Protein AF-A0A1A8ASJ2-F1 (afdb_monomer)

Nearest PDB structures (foldseek):
  6k1k-assembly1_E  TM=1.001E+00  e=6.737E-10  Homo sapiens
  6hts-assembly1_M  TM=1.000E+00  e=9.634E-10  Homo sapiens
  7cow-assembly1_K  TM=9.932E-01  e=1.480E-09  Homo sapiens
  8xjv-assembly1_i  TM=9.793E-01  e=1.480E-09  Xenopus laevis
  5ong-assembly1_E  TM=9.934E-01  e=4.993E-09  Xenopus laevis

Sequence (74 aa):
KPHRYRPGTVALREIRRYQKSTELLIRKLPFQRLVREIAQDFKTDLRFQSSAVMALQEASEAYLVGLFEDTNLC

InterPro domains:
  IPR000164 Histone H3/CENP-A [PR00622] (21-38)
  IPR000164 Histone H3/CENP-A [PR00622] (43-61)
  IPR000164 Histone H3/CENP-A [PR00622] (61-74)
  IPR000164 Histone H3/CENP-A [PS00959] (30-38)
  IPR000164 Histone H3/CENP-A [PTHR11426] (1-74)
  IPR000164 Histone H3/CENP-A [SM00428] (1-74)
  IPR007125 Core Histone H2A/H2B/H3 domain [PF00125] (7-74)
  IPR009072 Histone-fold [G3DSA:1.10.20.10] (1-74)
  IPR009072 Histone-fold [SSF47113] (1-74)

Foldseek 3Di:
DDDDDDPPPVVVVVVVVVVVDPDQPDDLVVLVVVVQVVVCVVPPPDDDDPVRSVVVSSVVSVVVVVVVVVVVVD

Structure (mmCIF, N/CA/C/O backbone):
data_AF-A0A1A8ASJ2-F1
#
_entry.id   AF-A0A1A8ASJ2-F1
#
loop_
_atom_site.group_PDB
_atom_site.id
_atom_site.type_symbol
_atom_site.label_atom_id
_atom_site.label_alt_id
_atom_site.label_comp_id
_atom_site.label_asym_id
_atom_site.label_entity_id
_atom_site.label_seq_id
_atom_site.pdbx_PDB_ins_code
_atom_site.Cartn_x
_atom_site.Cartn_y
_atom_site.Cartn_z
_atom_site.occupancy
_atom_site.B_iso_or_equiv
_atom_site.auth_seq_id
_atom_site.auth_comp_id
_atom_site.auth_asym_id
_atom_site.auth_atom_id
_atom_site.pdbx_PDB_model_num
ATOM 1 N N . LYS A 1 1 ? -2.202 -7.512 -38.686 1.00 82.94 1 LYS A N 1
ATOM 2 C CA . LYS A 1 1 ? -1.916 -8.070 -37.338 1.00 82.94 1 LYS A CA 1
ATOM 3 C C . LYS A 1 1 ? -2.079 -6.951 -36.314 1.00 82.94 1 LYS A C 1
ATOM 5 O O . LYS A 1 1 ? -1.614 -5.858 -36.616 1.00 82.94 1 LYS A O 1
ATOM 10 N N . PRO A 1 2 ? -2.732 -7.180 -35.165 1.00 93.75 2 PRO A N 1
ATOM 11 C CA . PRO A 1 2 ? -2.819 -6.172 -34.110 1.00 93.75 2 PRO A CA 1
ATOM 12 C C . PRO A 1 2 ? -1.426 -5.850 -33.548 1.00 93.75 2 PRO A C 1
ATOM 14 O O . PRO A 1 2 ? -0.564 -6.730 -33.476 1.00 93.75 2 PRO A O 1
ATOM 17 N N . HIS A 1 3 ? -1.199 -4.589 -33.177 1.00 94.94 3 HIS A N 1
ATOM 18 C CA . HIS A 1 3 ? 0.045 -4.154 -32.542 1.00 94.94 3 HIS A CA 1
ATOM 19 C C . HIS A 1 3 ? 0.207 -4.815 -31.163 1.00 94.94 3 HIS A C 1
ATOM 21 O O . HIS A 1 3 ? -0.734 -4.838 -30.369 1.00 94.94 3 HIS A O 1
ATOM 27 N N . ARG A 1 4 ? 1.411 -5.313 -30.854 1.00 96.25 4 ARG A N 1
ATOM 28 C CA . ARG A 1 4 ? 1.753 -5.905 -29.554 1.00 96.25 4 ARG A CA 1
ATOM 29 C C . ARG A 1 4 ? 3.064 -5.315 -29.047 1.00 96.25 4 ARG A C 1
ATOM 31 O O . ARG A 1 4 ? 4.063 -5.321 -29.759 1.00 96.25 4 ARG A O 1
ATOM 38 N N . TYR A 1 5 ? 3.057 -4.836 -27.806 1.00 96.69 5 TYR A N 1
ATOM 39 C CA . TYR A 1 5 ? 4.272 -4.374 -27.139 1.00 96.69 5 TYR A CA 1
ATOM 40 C C . TYR A 1 5 ? 5.244 -5.532 -26.903 1.00 96.69 5 TYR A C 1
ATOM 42 O O . TYR A 1 5 ? 4.828 -6.671 -26.672 1.00 96.69 5 TYR A O 1
ATOM 50 N N . ARG A 1 6 ? 6.546 -5.232 -26.925 1.00 97.25 6 ARG A N 1
ATOM 51 C CA . ARG A 1 6 ? 7.573 -6.208 -26.553 1.00 97.25 6 ARG A CA 1
ATOM 52 C C . ARG A 1 6 ? 7.424 -6.579 -25.068 1.00 97.25 6 ARG A C 1
ATOM 54 O O . ARG A 1 6 ? 7.010 -5.724 -24.274 1.00 97.25 6 ARG A O 1
ATOM 61 N N . PRO A 1 7 ? 7.769 -7.818 -24.673 1.00 97.56 7 PRO A N 1
ATOM 62 C CA . PRO A 1 7 ? 7.855 -8.191 -23.263 1.00 97.56 7 PRO A CA 1
ATOM 63 C C . PRO A 1 7 ? 8.677 -7.163 -22.468 1.00 97.56 7 PRO A C 1
ATOM 65 O O . PRO A 1 7 ? 9.657 -6.623 -22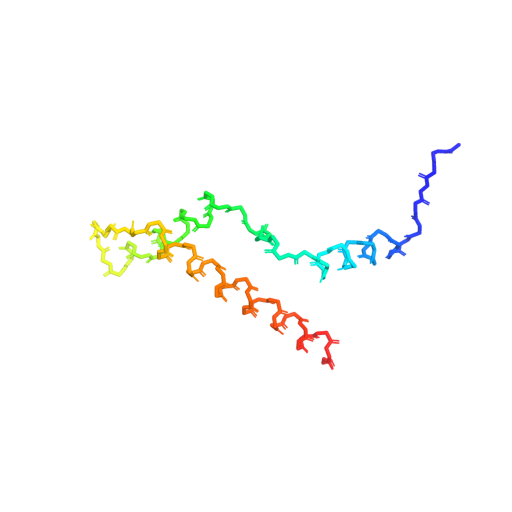.976 1.00 97.56 7 PRO A O 1
ATOM 68 N N . GLY A 1 8 ? 8.223 -6.815 -21.263 1.00 97.25 8 GLY A N 1
ATOM 69 C CA . GLY A 1 8 ? 8.858 -5.804 -20.406 1.00 97.25 8 GLY A CA 1
ATOM 70 C C . GLY A 1 8 ? 8.492 -4.344 -20.710 1.00 97.25 8 GLY A C 1
ATOM 71 O O . GLY A 1 8 ? 8.558 -3.509 -19.814 1.00 97.25 8 GLY A O 1
ATOM 72 N N . THR A 1 9 ? 8.015 -4.006 -21.918 1.00 98.31 9 THR A N 1
ATOM 73 C CA . THR A 1 9 ? 7.654 -2.607 -22.244 1.00 98.31 9 THR A CA 1
ATOM 74 C C . THR A 1 9 ? 6.502 -2.090 -21.380 1.00 98.31 9 THR A C 1
ATOM 76 O O . THR A 1 9 ? 6.537 -0.955 -20.909 1.00 98.31 9 THR A O 1
ATOM 79 N N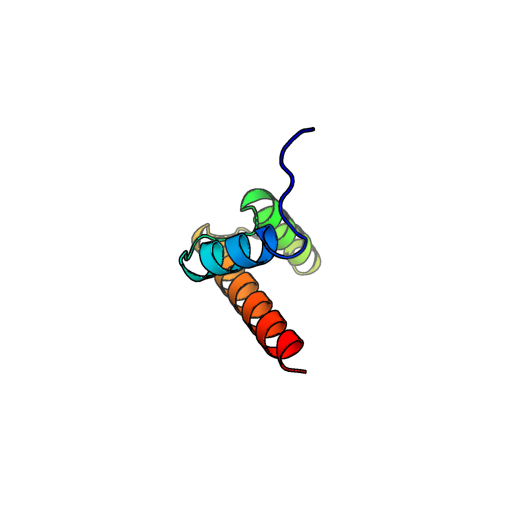 . VAL A 1 10 ? 5.477 -2.918 -21.160 1.00 98.19 10 VAL A N 1
ATOM 80 C CA . VAL A 1 10 ? 4.326 -2.541 -20.325 1.00 98.19 10 VAL A CA 1
ATOM 81 C C . VAL A 1 10 ? 4.712 -2.512 -18.845 1.00 98.19 10 VAL A C 1
ATOM 83 O O . VAL A 1 10 ? 4.375 -1.543 -18.174 1.00 98.19 10 VAL A O 1
ATOM 86 N N . ALA A 1 11 ? 5.512 -3.478 -18.384 1.00 98.12 11 ALA A N 1
ATOM 87 C CA . ALA A 1 11 ? 6.002 -3.527 -17.006 1.00 98.12 11 ALA A CA 1
ATOM 88 C C . ALA A 1 11 ? 6.824 -2.278 -16.639 1.00 98.12 11 ALA A C 1
ATOM 90 O O . ALA A 1 11 ? 6.541 -1.624 -15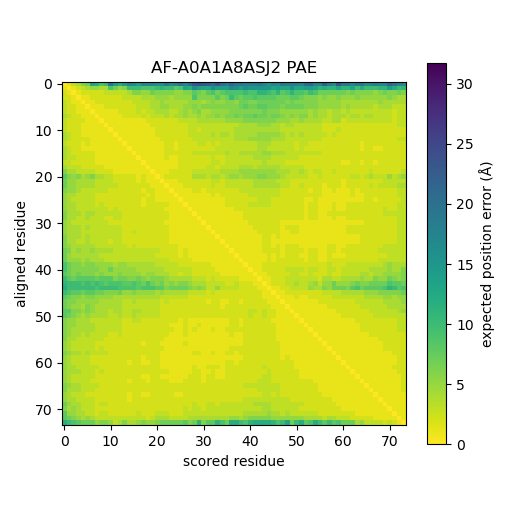.643 1.00 98.12 11 ALA A O 1
ATOM 91 N N . LEU A 1 12 ? 7.770 -1.854 -17.488 1.00 98.38 12 LEU A N 1
ATOM 92 C CA . LEU A 1 12 ? 8.547 -0.626 -17.255 1.00 98.38 12 LEU A CA 1
ATOM 93 C C . LEU A 1 12 ? 7.674 0.635 -17.229 1.00 98.38 12 LEU A C 1
ATOM 95 O O . LEU A 1 12 ? 7.978 1.597 -16.524 1.00 98.38 12 LEU A O 1
ATOM 99 N N . ARG A 1 13 ? 6.594 0.654 -18.014 1.00 98.31 13 ARG A N 1
ATOM 100 C CA . ARG A 1 13 ? 5.631 1.759 -18.003 1.00 98.31 13 ARG A CA 1
ATOM 101 C C . ARG A 1 13 ? 4.828 1.783 -16.701 1.00 98.31 13 ARG A C 1
ATOM 103 O O . ARG A 1 13 ? 4.582 2.867 -16.185 1.00 98.31 13 ARG A O 1
ATOM 110 N N . GLU A 1 14 ? 4.442 0.624 -16.181 1.00 98.31 14 GLU A N 1
ATOM 111 C CA . GLU A 1 14 ? 3.739 0.488 -14.901 1.00 98.31 14 GLU A CA 1
ATOM 112 C C . GLU A 1 14 ? 4.634 0.870 -13.722 1.00 98.31 14 GLU A C 1
ATOM 114 O O . GLU A 1 14 ? 4.223 1.697 -12.917 1.00 98.31 14 GLU A O 1
ATOM 119 N N . ILE A 1 15 ? 5.885 0.395 -13.684 1.00 98.25 15 ILE A N 1
ATOM 120 C CA . ILE A 1 15 ? 6.868 0.770 -12.651 1.00 98.25 15 ILE A CA 1
ATOM 121 C C . ILE A 1 15 ? 7.010 2.294 -12.574 1.00 98.25 15 ILE A C 1
ATOM 123 O O . ILE A 1 15 ? 6.815 2.885 -11.516 1.00 98.25 15 ILE A O 1
ATOM 127 N N . ARG A 1 16 ? 7.251 2.961 -13.711 1.00 98.38 16 ARG A N 1
ATOM 128 C CA . ARG A 1 16 ? 7.371 4.431 -13.757 1.00 98.38 16 ARG A CA 1
ATOM 129 C C . ARG A 1 16 ? 6.085 5.147 -13.355 1.00 98.38 16 ARG A C 1
ATOM 131 O O . ARG A 1 16 ? 6.147 6.230 -12.782 1.00 98.38 16 ARG A O 1
ATOM 138 N N . ARG A 1 17 ? 4.922 4.585 -13.703 1.00 98.25 17 ARG A N 1
ATOM 139 C CA . ARG A 1 17 ? 3.624 5.145 -13.316 1.00 98.25 17 ARG A CA 1
ATOM 140 C C . ARG A 1 17 ? 3.471 5.105 -11.797 1.00 98.25 17 ARG A C 1
ATOM 142 O O . ARG A 1 17 ? 3.189 6.148 -11.219 1.00 98.25 17 ARG A O 1
ATOM 149 N N . TYR A 1 18 ? 3.677 3.942 -11.182 1.00 98.25 18 TYR A N 1
ATOM 150 C CA . TYR A 1 18 ? 3.463 3.749 -9.749 1.00 98.25 18 TYR A CA 1
ATOM 151 C C . TYR A 1 18 ? 4.505 4.473 -8.895 1.00 98.25 18 TYR A C 1
ATOM 153 O O . TYR A 1 18 ? 4.133 5.078 -7.899 1.00 98.25 18 TYR A O 1
ATOM 161 N N . GLN A 1 19 ? 5.763 4.548 -9.341 1.00 97.94 19 GLN A N 1
ATOM 162 C CA . GLN A 1 19 ? 6.800 5.351 -8.677 1.00 97.94 19 GLN A CA 1
ATOM 163 C C . GLN A 1 19 ? 6.503 6.862 -8.666 1.00 97.94 19 GLN A C 1
ATOM 165 O O . GLN A 1 19 ? 7.036 7.587 -7.833 1.00 97.94 19 GLN A O 1
ATOM 170 N N . LYS A 1 20 ? 5.676 7.367 -9.593 1.00 98.31 20 LYS A N 1
ATOM 171 C CA . LYS A 1 20 ? 5.309 8.792 -9.659 1.00 98.31 20 LYS A CA 1
ATOM 172 C C . LYS A 1 20 ? 4.099 9.141 -8.783 1.00 98.31 20 LYS A C 1
ATOM 174 O O . LYS A 1 20 ? 3.845 10.318 -8.534 1.00 98.31 20 LYS A O 1
ATOM 179 N N . SER A 1 21 ? 3.324 8.148 -8.362 1.00 97.38 21 SER A N 1
ATOM 180 C CA . SER A 1 21 ? 2.096 8.326 -7.587 1.00 97.38 21 SER A CA 1
ATOM 181 C C . SER A 1 21 ? 2.283 7.913 -6.133 1.00 97.38 21 SER A C 1
ATOM 183 O O . SER A 1 21 ? 3.119 7.077 -5.827 1.00 97.38 21 SER A O 1
ATOM 185 N N . THR A 1 22 ? 1.427 8.428 -5.256 1.00 97.19 22 THR A N 1
ATOM 186 C CA . THR A 1 22 ? 1.310 7.979 -3.859 1.00 97.19 22 THR A CA 1
ATOM 187 C C . THR A 1 22 ? -0.060 7.351 -3.591 1.00 97.19 22 THR A C 1
ATOM 189 O O . THR A 1 22 ? -0.571 7.402 -2.475 1.00 97.19 22 THR A O 1
ATOM 192 N N . GLU A 1 23 ? -0.721 6.850 -4.640 1.00 97.62 23 GLU A N 1
ATOM 193 C CA . GLU A 1 23 ? -2.003 6.166 -4.495 1.00 97.62 23 GLU A CA 1
ATOM 194 C C . GLU A 1 23 ? -1.798 4.796 -3.845 1.00 97.62 23 GLU A C 1
ATOM 196 O O . GLU A 1 23 ? -0.862 4.076 -4.185 1.00 97.62 23 GLU A O 1
ATOM 201 N N . LEU A 1 24 ? -2.691 4.434 -2.923 1.00 98.06 24 LEU A N 1
ATOM 202 C CA . LEU A 1 24 ? -2.732 3.084 -2.371 1.00 98.06 24 LEU A CA 1
ATOM 203 C C . LEU A 1 24 ? -3.174 2.105 -3.463 1.00 98.06 24 LEU A C 1
ATOM 205 O O . LEU A 1 24 ? -4.195 2.316 -4.127 1.00 98.06 24 LEU A O 1
ATOM 209 N N . LEU A 1 25 ? -2.407 1.037 -3.641 1.00 98.25 25 LEU A N 1
ATOM 210 C CA . LEU A 1 25 ? -2.584 0.042 -4.692 1.00 98.25 25 LEU A CA 1
ATOM 211 C C . LEU A 1 25 ? -3.519 -1.088 -4.253 1.00 98.25 25 LEU A C 1
ATOM 213 O O . LEU A 1 25 ? -4.186 -1.704 -5.092 1.00 98.25 25 LEU A O 1
ATOM 217 N N . ILE A 1 26 ? -3.629 -1.347 -2.947 1.00 98.31 26 ILE A N 1
ATOM 218 C CA . ILE A 1 26 ? -4.565 -2.338 -2.420 1.00 98.31 26 ILE A CA 1
ATOM 219 C C . ILE A 1 26 ? -5.962 -1.714 -2.313 1.00 98.31 26 ILE A C 1
ATOM 221 O O . ILE A 1 26 ? -6.180 -0.608 -1.813 1.00 98.31 26 ILE A O 1
ATOM 225 N N . ARG A 1 27 ? -6.979 -2.444 -2.779 1.00 98.50 27 ARG A N 1
ATOM 226 C CA . ARG A 1 27 ? -8.370 -1.985 -2.674 1.00 98.50 27 ARG A CA 1
ATOM 227 C C . ARG A 1 27 ? -8.785 -1.877 -1.201 1.00 98.50 27 ARG A C 1
ATOM 229 O O . ARG A 1 27 ? -8.720 -2.857 -0.461 1.00 98.50 27 ARG A O 1
ATOM 236 N N . LYS A 1 28 ? -9.330 -0.717 -0.820 1.00 97.56 28 LYS A N 1
ATOM 237 C CA . LYS A 1 28 ? -9.699 -0.388 0.570 1.00 97.56 28 LYS A CA 1
ATOM 238 C C . LYS A 1 28 ? -10.674 -1.376 1.222 1.00 97.56 28 LYS A C 1
ATOM 240 O O . LYS A 1 28 ? -10.465 -1.780 2.358 1.00 97.56 28 LYS A O 1
ATOM 245 N N . LEU A 1 29 ? -11.745 -1.783 0.528 1.00 98.06 29 LEU A N 1
ATOM 246 C CA . LEU A 1 29 ? -12.767 -2.664 1.121 1.00 98.06 29 LEU A CA 1
ATOM 247 C C . LEU A 1 29 ? -12.233 -4.081 1.421 1.00 98.06 29 LEU A C 1
ATOM 249 O O . LEU A 1 29 ? -12.441 -4.547 2.541 1.00 98.06 29 LEU A O 1
ATOM 253 N N . PRO A 1 30 ? -11.540 -4.770 0.491 1.00 98.62 30 PRO A N 1
ATOM 254 C CA . PRO A 1 30 ? -10.842 -6.015 0.809 1.00 98.62 30 PRO A CA 1
ATOM 255 C C . PRO A 1 30 ? -9.825 -5.871 1.946 1.00 98.62 30 PRO A C 1
ATOM 257 O O . PRO A 1 30 ? -9.845 -6.689 2.860 1.00 98.62 30 PRO A O 1
ATOM 260 N N . PHE A 1 31 ? -9.008 -4.810 1.945 1.00 98.69 31 PHE A N 1
ATOM 261 C CA . PHE A 1 31 ? -8.035 -4.570 3.016 1.00 98.69 31 PHE A CA 1
ATOM 262 C C . PHE A 1 31 ? -8.718 -4.403 4.382 1.00 98.69 31 PHE A C 1
ATOM 264 O O . PHE A 1 31 ? -8.352 -5.057 5.353 1.00 98.69 31 PHE A O 1
ATOM 271 N N . GLN A 1 32 ? -9.787 -3.605 4.450 1.00 98.44 32 GLN A N 1
ATOM 272 C CA . GLN A 1 32 ? -10.577 -3.437 5.670 1.00 98.44 32 GLN A CA 1
ATOM 273 C C . GLN A 1 32 ? -11.184 -4.761 6.161 1.00 98.44 32 GLN A C 1
ATOM 275 O O . GLN A 1 32 ? -11.267 -4.976 7.370 1.00 98.44 32 GLN A O 1
ATOM 280 N N . ARG A 1 33 ? -11.650 -5.632 5.253 1.00 98.44 33 ARG A N 1
ATOM 281 C CA . ARG A 1 33 ? -12.176 -6.958 5.619 1.00 98.44 33 ARG A CA 1
ATOM 282 C C . ARG A 1 33 ? -11.081 -7.827 6.227 1.00 98.44 33 ARG A C 1
ATOM 284 O O . ARG A 1 33 ? -11.316 -8.374 7.294 1.00 98.44 33 ARG A O 1
ATOM 291 N N . LEU A 1 34 ? -9.895 -7.848 5.619 1.00 98.62 34 LEU A N 1
ATOM 292 C CA . LEU A 1 34 ? -8.737 -8.580 6.134 1.00 98.62 34 LEU A CA 1
ATOM 293 C C . LEU A 1 34 ? -8.309 -8.085 7.522 1.00 98.62 34 LEU A C 1
ATOM 295 O O . LEU A 1 34 ? -8.109 -8.886 8.426 1.00 98.62 34 LEU A O 1
ATOM 299 N N . VAL A 1 35 ? -8.239 -6.765 7.727 1.00 98.56 35 VAL A N 1
ATOM 300 C CA . VAL A 1 35 ? -7.933 -6.180 9.046 1.00 98.56 35 VAL A CA 1
ATOM 301 C C . VAL A 1 35 ? -8.923 -6.664 10.108 1.00 98.56 35 VAL A C 1
ATOM 303 O O . VAL A 1 35 ? -8.524 -6.990 11.222 1.00 98.56 35 VAL A O 1
ATOM 306 N N . ARG A 1 36 ? -10.219 -6.716 9.775 1.00 97.81 36 ARG A N 1
ATOM 307 C CA . ARG A 1 36 ? -11.265 -7.166 10.706 1.00 97.81 36 ARG A CA 1
ATOM 308 C C . ARG A 1 36 ? -11.225 -8.666 10.956 1.00 97.81 36 ARG A C 1
ATOM 310 O O . ARG A 1 36 ? -11.439 -9.061 12.091 1.00 97.81 36 ARG A O 1
ATOM 317 N N . GLU A 1 37 ? -10.967 -9.457 9.921 1.00 98.19 37 GLU A N 1
ATOM 318 C CA . GLU A 1 37 ? -10.802 -10.908 10.014 1.00 98.19 37 GLU A CA 1
ATOM 319 C C . GLU A 1 37 ? -9.678 -11.252 10.994 1.00 98.19 37 GLU A C 1
ATOM 321 O O . GLU A 1 37 ? -9.935 -11.892 12.004 1.00 98.19 37 GLU A O 1
ATOM 326 N N . ILE A 1 38 ? -8.483 -10.689 10.785 1.00 98.38 38 ILE A N 1
ATOM 327 C CA . ILE A 1 38 ? -7.329 -10.907 11.666 1.00 98.38 38 ILE A CA 1
ATOM 328 C C . ILE A 1 38 ? -7.627 -10.424 13.090 1.00 98.38 38 ILE A C 1
ATOM 330 O O . ILE A 1 38 ? -7.342 -11.119 14.057 1.00 98.38 38 ILE A O 1
ATOM 334 N N . ALA A 1 39 ? -8.207 -9.232 13.250 1.00 98.19 39 ALA A N 1
ATOM 335 C CA . ALA A 1 39 ? -8.485 -8.679 14.575 1.00 98.19 39 ALA A CA 1
ATOM 336 C C . ALA A 1 39 ? -9.500 -9.507 15.380 1.00 98.19 39 ALA A C 1
ATOM 338 O O . ALA A 1 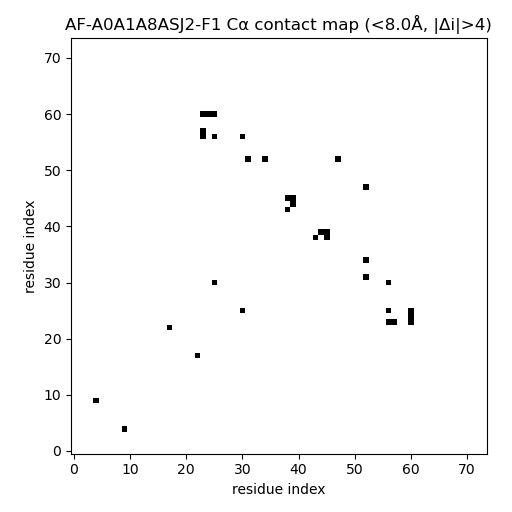39 ? -9.397 -9.566 16.608 1.00 98.19 39 ALA A O 1
ATOM 339 N N . GLN A 1 40 ? -10.458 -10.139 14.697 1.00 97.50 40 GLN A N 1
ATOM 340 C CA . GLN A 1 40 ? -11.486 -10.973 15.314 1.00 97.50 40 GLN A CA 1
ATOM 341 C C . GLN A 1 40 ? -10.882 -12.192 16.024 1.00 97.50 40 GLN A C 1
ATOM 343 O O . GLN A 1 40 ? -11.402 -12.584 17.069 1.00 97.50 40 GLN A O 1
ATOM 348 N N . ASP A 1 41 ? -9.770 -12.729 15.515 1.00 97.81 41 ASP A N 1
ATOM 349 C CA . ASP A 1 41 ? -9.052 -13.853 16.130 1.00 97.81 41 ASP A CA 1
ATOM 350 C C . ASP A 1 41 ? -8.403 -13.477 17.473 1.00 97.81 41 ASP A C 1
ATOM 352 O O . ASP A 1 41 ? -8.182 -14.337 18.325 1.00 97.81 41 ASP A O 1
ATOM 356 N N . PHE A 1 42 ? -8.127 -12.186 17.698 1.00 97.56 42 PHE A N 1
ATOM 357 C CA . PHE A 1 42 ? -7.553 -11.688 18.954 1.00 97.56 42 PHE A CA 1
ATOM 358 C C . PHE A 1 42 ? -8.613 -11.195 19.936 1.00 97.56 42 PHE A C 1
ATOM 360 O O . PHE A 1 42 ? -8.490 -11.404 21.145 1.00 97.56 42 PHE A O 1
ATOM 367 N N . LYS A 1 43 ? -9.631 -10.482 19.443 1.00 97.50 43 LYS A N 1
ATOM 368 C CA . LYS A 1 43 ? -10.719 -9.955 20.268 1.00 97.50 43 LYS A CA 1
ATOM 369 C C . LYS A 1 43 ? -11.962 -9.692 19.428 1.00 97.50 43 LYS A C 1
ATOM 371 O O . LYS A 1 43 ? -11.933 -8.918 18.471 1.00 97.50 43 LYS A O 1
ATOM 376 N N . THR A 1 44 ? -13.076 -10.270 19.861 1.00 96.12 44 THR A N 1
ATOM 377 C CA . THR A 1 44 ? -14.375 -10.060 19.223 1.00 96.12 44 THR A CA 1
ATOM 378 C C . THR A 1 44 ? -14.902 -8.642 19.467 1.00 96.12 44 THR A C 1
ATOM 380 O O . THR A 1 44 ? -14.531 -7.973 20.435 1.00 96.12 44 THR A O 1
ATOM 383 N N . ASP A 1 45 ? -15.772 -8.174 18.569 1.00 94.31 45 ASP A N 1
ATOM 384 C CA . ASP A 1 45 ? -16.539 -6.924 18.707 1.00 94.31 45 ASP A CA 1
ATOM 385 C C . ASP A 1 45 ? -15.700 -5.634 18.743 1.00 94.31 45 ASP A C 1
ATOM 387 O O . ASP A 1 45 ? -16.138 -4.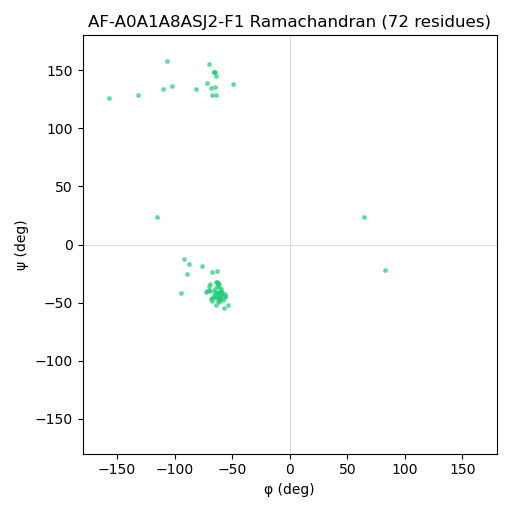581 19.222 1.00 94.31 45 ASP A O 1
ATOM 391 N N . LEU A 1 46 ? -14.491 -5.677 18.174 1.00 96.75 46 LEU A N 1
ATOM 392 C CA . LEU A 1 46 ? -13.651 -4.498 18.003 1.00 96.75 46 LEU A CA 1
ATOM 393 C C . LEU A 1 46 ? -14.236 -3.510 16.984 1.00 96.75 46 LEU A C 1
ATOM 395 O O . LEU A 1 46 ? -14.634 -3.845 15.862 1.00 96.75 46 LEU A O 1
ATOM 399 N N . ARG A 1 47 ? -14.211 -2.228 17.357 1.00 97.25 47 ARG A N 1
ATOM 400 C CA . ARG A 1 47 ? -14.511 -1.110 16.460 1.00 97.25 47 ARG A CA 1
ATOM 401 C C . ARG A 1 47 ? -13.216 -0.443 16.028 1.00 97.25 47 ARG A C 1
ATOM 403 O O . ARG A 1 47 ? -12.346 -0.169 16.845 1.00 97.25 47 ARG A O 1
ATOM 410 N N . PHE A 1 48 ? -13.134 -0.137 14.741 1.00 97.75 48 PHE A N 1
ATOM 411 C CA . PHE A 1 48 ? -11.997 0.546 14.142 1.00 97.75 48 PHE A CA 1
ATOM 412 C C . PHE A 1 48 ? -12.400 1.956 13.735 1.00 97.75 48 PHE A C 1
ATOM 414 O O . PHE A 1 48 ? -13.435 2.143 13.091 1.00 97.75 48 PHE A O 1
ATOM 421 N N . GLN A 1 49 ? -11.563 2.933 14.077 1.00 98.44 49 GLN A N 1
ATOM 422 C CA . GLN A 1 49 ? -11.617 4.254 13.458 1.00 98.44 49 GLN A CA 1
ATOM 423 C C . GLN A 1 49 ? -11.235 4.139 11.978 1.00 98.44 49 GLN A C 1
ATOM 425 O O . GLN A 1 49 ? -10.404 3.308 11.608 1.00 98.44 49 GLN A O 1
ATOM 430 N N . SER A 1 50 ? -11.807 4.989 11.124 1.00 96.94 50 SER A N 1
ATOM 431 C CA . SER A 1 50 ? -11.452 5.020 9.698 1.00 96.94 50 SER A CA 1
ATOM 432 C C . SER A 1 50 ? -9.968 5.337 9.486 1.00 96.94 50 SER A C 1
ATOM 434 O O . SER A 1 50 ? -9.315 4.691 8.669 1.00 96.94 50 SER A O 1
ATOM 436 N N . SER A 1 51 ? -9.419 6.268 10.271 1.00 98.06 51 SER A N 1
ATOM 437 C CA . SER A 1 51 ? -7.995 6.618 10.278 1.00 98.06 51 SER A CA 1
ATOM 438 C C . SER A 1 51 ? -7.098 5.448 10.679 1.00 98.06 51 SER A C 1
ATOM 440 O O . SER A 1 51 ? -6.033 5.289 10.097 1.00 98.06 51 SER A O 1
ATOM 442 N N . ALA A 1 52 ? -7.529 4.593 11.611 1.00 98.50 52 ALA A N 1
ATOM 443 C CA . ALA A 1 52 ? -6.753 3.425 12.026 1.00 98.50 52 ALA A CA 1
ATOM 444 C C . ALA A 1 52 ? -6.603 2.409 10.884 1.00 98.50 52 ALA A C 1
ATOM 446 O O . ALA A 1 52 ? -5.510 1.908 10.644 1.00 98.50 52 ALA A O 1
ATOM 447 N N . VAL A 1 53 ? -7.681 2.142 10.137 1.00 98.12 53 VAL A N 1
ATOM 448 C CA . VAL A 1 53 ? -7.620 1.248 8.967 1.00 98.12 53 VAL A CA 1
ATOM 449 C C . VAL A 1 53 ? -6.741 1.846 7.867 1.00 98.12 53 VAL A C 1
ATOM 451 O O . VAL A 1 53 ? -5.961 1.122 7.257 1.00 98.12 53 VAL A O 1
ATOM 454 N N . MET A 1 54 ? -6.828 3.161 7.639 1.00 98.12 54 MET A N 1
ATOM 455 C CA . MET A 1 54 ? -5.965 3.854 6.676 1.00 98.12 54 MET A CA 1
ATOM 456 C C . MET A 1 54 ? -4.487 3.787 7.077 1.00 98.12 54 MET A C 1
ATOM 458 O O . MET A 1 54 ? -3.663 3.438 6.241 1.00 98.12 54 MET A O 1
ATOM 462 N N . ALA A 1 55 ? -4.160 4.031 8.349 1.00 98.69 55 ALA A N 1
ATOM 463 C CA . ALA A 1 55 ? -2.790 3.951 8.854 1.00 98.69 55 ALA A CA 1
ATOM 464 C C . ALA A 1 55 ? -2.205 2.536 8.718 1.00 98.69 55 ALA A C 1
ATOM 466 O O . ALA A 1 55 ? -1.060 2.373 8.302 1.00 98.69 55 ALA A O 1
ATOM 467 N N . LEU A 1 56 ? -3.007 1.503 9.010 1.00 98.75 56 LEU A N 1
ATOM 468 C CA . LEU A 1 56 ? -2.613 0.111 8.781 1.00 98.75 56 LEU A CA 1
ATOM 469 C C . LEU A 1 56 ? -2.320 -0.153 7.301 1.00 98.75 56 LEU A C 1
ATOM 471 O O . LEU A 1 56 ? -1.360 -0.856 6.988 1.00 98.75 56 LEU A O 1
ATOM 475 N N . GLN A 1 57 ? -3.126 0.406 6.396 1.00 98.75 57 GLN A N 1
ATOM 476 C CA . GLN A 1 57 ? -2.930 0.226 4.961 1.00 98.75 57 GLN A CA 1
ATOM 477 C C . GLN A 1 57 ? -1.664 0.927 4.465 1.00 98.75 57 GLN A C 1
ATOM 479 O O . GLN A 1 57 ? -0.866 0.303 3.772 1.00 98.75 57 GLN A O 1
ATOM 484 N N . GLU A 1 58 ? -1.453 2.182 4.859 1.00 98.62 58 GLU A N 1
ATOM 485 C CA . GLU A 1 58 ? -0.258 2.950 4.497 1.00 98.62 58 GLU A CA 1
ATOM 486 C C . GLU A 1 58 ? 1.021 2.243 4.954 1.00 98.62 58 GLU A C 1
ATOM 488 O O . GLU A 1 58 ? 1.932 2.038 4.154 1.00 98.62 58 GLU A O 1
ATOM 493 N N . ALA A 1 59 ? 1.064 1.792 6.211 1.00 98.75 59 ALA A N 1
ATOM 494 C CA . ALA A 1 59 ? 2.214 1.070 6.745 1.00 98.75 59 ALA A CA 1
ATOM 495 C C . ALA A 1 59 ? 2.446 -0.274 6.033 1.00 98.75 59 ALA A C 1
ATOM 497 O O . ALA A 1 59 ? 3.586 -0.618 5.725 1.00 98.75 59 ALA A O 1
ATOM 498 N N . SER A 1 60 ? 1.376 -1.023 5.745 1.00 98.75 60 SER A N 1
ATOM 499 C CA . SER A 1 60 ? 1.479 -2.328 5.079 1.00 98.75 60 SER A CA 1
ATOM 500 C C . SER A 1 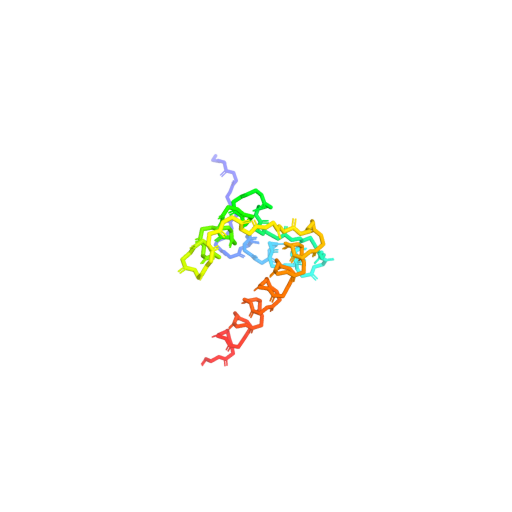60 ? 1.994 -2.200 3.648 1.00 98.75 60 SER A C 1
ATOM 502 O O . SER A 1 60 ? 2.867 -2.960 3.239 1.00 98.75 60 SER A O 1
ATOM 504 N N . GLU A 1 61 ? 1.475 -1.242 2.877 1.00 98.75 61 GLU A N 1
ATOM 505 C CA . GLU A 1 61 ? 1.921 -1.034 1.498 1.00 98.75 61 GLU A CA 1
ATOM 506 C C . GLU A 1 61 ? 3.351 -0.490 1.442 1.00 98.75 61 GLU A C 1
ATOM 508 O O . GLU A 1 61 ? 4.144 -0.984 0.644 1.00 98.75 61 GLU A O 1
ATOM 513 N N . ALA A 1 62 ? 3.719 0.438 2.332 1.00 98.62 62 ALA A N 1
ATOM 514 C CA . ALA A 1 62 ? 5.097 0.916 2.438 1.00 98.62 62 ALA A CA 1
ATOM 515 C C . ALA A 1 62 ? 6.077 -0.224 2.771 1.00 98.62 62 ALA A C 1
ATOM 517 O O . ALA A 1 62 ? 7.129 -0.337 2.144 1.00 98.62 62 ALA A O 1
ATOM 518 N N . TYR A 1 63 ? 5.708 -1.103 3.709 1.00 98.75 63 TYR A N 1
ATOM 519 C CA . TYR A 1 63 ? 6.510 -2.274 4.061 1.00 98.75 63 TYR A CA 1
ATOM 520 C C . TYR A 1 63 ? 6.689 -3.234 2.877 1.00 98.75 63 TYR A C 1
ATOM 522 O O . TYR A 1 63 ? 7.807 -3.659 2.593 1.00 98.75 63 TYR A O 1
ATOM 530 N N . LEU A 1 64 ? 5.608 -3.555 2.157 1.00 98.69 64 LEU A N 1
ATOM 531 C CA . LEU A 1 64 ? 5.669 -4.454 1.000 1.00 98.69 64 LEU A CA 1
ATOM 532 C C . LEU A 1 64 ? 6.502 -3.872 -0.147 1.00 98.69 64 LEU A C 1
ATOM 534 O O . LEU A 1 64 ? 7.242 -4.615 -0.787 1.00 98.69 64 LEU A O 1
ATOM 538 N N . VAL A 1 65 ? 6.410 -2.562 -0.400 1.00 98.38 65 VAL A N 1
ATOM 539 C CA . VAL A 1 65 ? 7.245 -1.891 -1.406 1.00 98.38 65 VAL A CA 1
ATOM 540 C C . VAL A 1 65 ? 8.723 -1.999 -1.033 1.00 98.38 65 VAL A C 1
ATOM 542 O O . VAL A 1 65 ? 9.500 -2.458 -1.865 1.00 98.38 65 VAL A O 1
ATOM 545 N N . GLY A 1 66 ? 9.095 -1.683 0.213 1.00 98.25 66 GLY A N 1
ATOM 546 C CA . GLY A 1 66 ? 10.480 -1.825 0.679 1.00 98.25 66 GLY A CA 1
ATOM 547 C C . GLY A 1 66 ? 10.995 -3.265 0.574 1.00 98.25 66 GLY A C 1
ATOM 548 O O . GLY A 1 66 ? 12.087 -3.501 0.068 1.00 98.25 66 GLY A O 1
ATOM 549 N N . LEU A 1 67 ? 10.168 -4.250 0.936 1.00 98.69 67 LEU A N 1
ATOM 550 C CA . LEU A 1 67 ? 10.513 -5.665 0.778 1.00 98.69 67 LEU A CA 1
ATOM 551 C C . LEU A 1 67 ? 10.781 -6.040 -0.691 1.00 98.69 67 LEU A C 1
ATOM 553 O O . LEU A 1 67 ? 11.712 -6.796 -0.977 1.00 98.69 67 LEU A O 1
ATOM 557 N N . PHE A 1 68 ? 9.980 -5.536 -1.635 1.00 98.38 68 PHE A N 1
ATOM 558 C CA . PHE A 1 68 ? 10.204 -5.781 -3.063 1.00 98.38 68 PHE A CA 1
ATOM 559 C C . PHE A 1 68 ? 11.450 -5.072 -3.600 1.00 98.38 68 PHE A C 1
ATOM 561 O O . PHE A 1 68 ? 12.115 -5.624 -4.477 1.00 98.38 68 PHE A O 1
ATOM 568 N N . GLU A 1 69 ? 11.783 -3.889 -3.081 1.00 98.31 69 GLU A N 1
ATOM 569 C CA . GLU A 1 69 ? 13.034 -3.196 -3.400 1.00 98.31 69 GLU A CA 1
ATOM 570 C C . GLU A 1 69 ? 14.244 -4.031 -2.963 1.00 98.31 69 GLU A C 1
ATOM 572 O O . GLU A 1 69 ? 15.104 -4.320 -3.795 1.00 98.31 69 GLU A O 1
ATOM 577 N N . ASP A 1 70 ? 14.256 -4.514 -1.717 1.00 98.56 70 ASP A N 1
ATOM 578 C CA . ASP A 1 70 ? 15.323 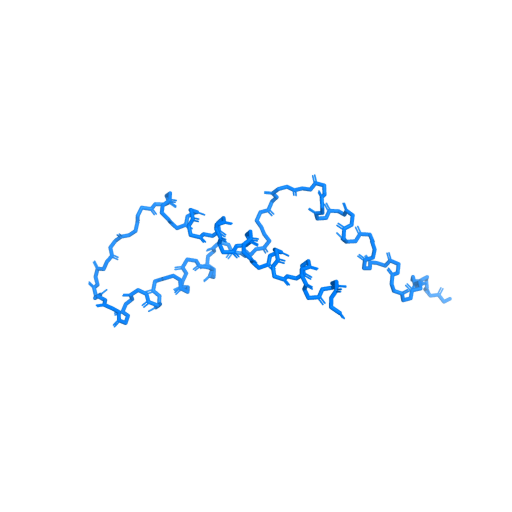-5.373 -1.188 1.00 98.56 70 ASP A CA 1
ATOM 579 C C . ASP A 1 70 ? 15.439 -6.691 -1.968 1.00 98.56 70 ASP A C 1
ATOM 581 O O . ASP A 1 70 ? 16.533 -7.112 -2.346 1.00 98.56 70 ASP A O 1
ATOM 585 N N . THR A 1 71 ? 14.303 -7.323 -2.278 1.00 98.31 71 THR A N 1
ATOM 586 C CA . THR A 1 71 ? 14.257 -8.573 -3.058 1.00 98.31 71 THR A CA 1
ATOM 587 C C . THR A 1 71 ? 14.834 -8.388 -4.462 1.00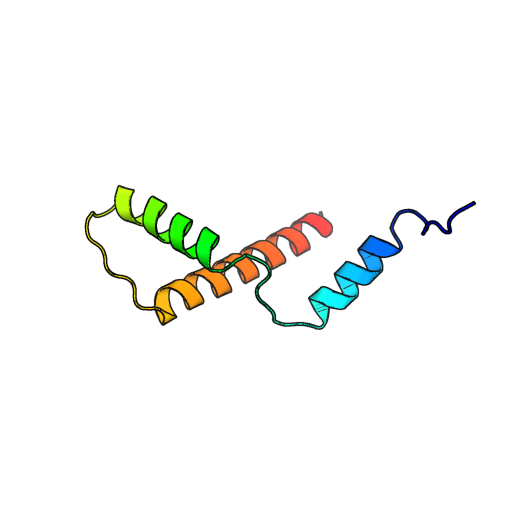 98.31 71 THR A C 1
ATOM 589 O O . THR A 1 71 ? 15.445 -9.303 -5.001 1.00 98.31 71 THR A O 1
ATOM 592 N N . ASN A 1 72 ? 14.651 -7.213 -5.068 1.00 97.00 72 ASN A N 1
ATOM 593 C CA . ASN A 1 72 ? 15.182 -6.907 -6.394 1.00 97.00 72 ASN A CA 1
ATOM 594 C C . ASN A 1 72 ? 16.697 -6.622 -6.389 1.00 97.00 72 ASN A C 1
ATOM 596 O O . ASN A 1 72 ? 17.320 -6.653 -7.450 1.00 97.00 72 ASN A O 1
ATOM 600 N N . LEU A 1 73 ? 17.280 -6.307 -5.229 1.00 96.69 73 LEU A N 1
ATOM 601 C CA . LEU A 1 73 ? 18.718 -6.067 -5.066 1.00 96.69 73 LEU A CA 1
ATOM 602 C C . LEU A 1 73 ? 19.513 -7.326 -4.681 1.00 96.69 73 LEU A C 1
ATOM 604 O O . LEU A 1 73 ? 20.744 -7.280 -4.729 1.00 96.69 73 LEU A O 1
ATOM 608 N N . CYS A 1 74 ? 18.832 -8.410 -4.298 1.00 94.69 74 CYS A N 1
ATOM 609 C CA . CYS A 1 74 ? 19.433 -9.716 -4.003 1.00 94.69 74 CYS A CA 1
ATOM 610 C C . CYS A 1 74 ? 19.738 -10.501 -5.287 1.00 94.69 74 CYS A C 1
ATOM 612 O O . CYS A 1 74 ? 20.797 -11.168 -5.315 1.00 94.69 74 CYS A O 1
#

Radius of gyration: 17.35 Å; Cα contacts (8 Å, |Δi|>4): 17; chains: 1; bounding b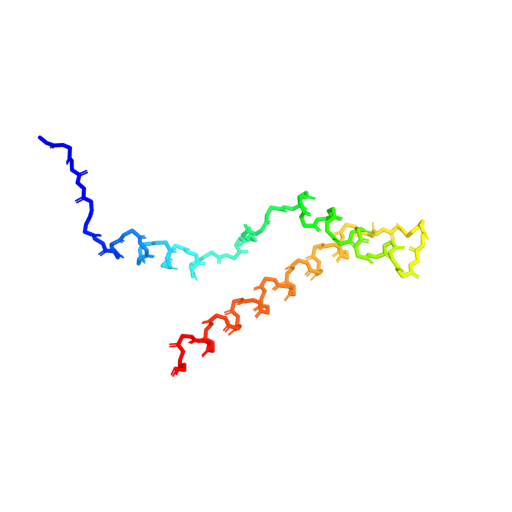ox: 36×23×58 Å

Secondary structure (DSSP, 8-state):
----PPTTHHHHHHHHHHHH-----S-HHHHHHHHHHHHHHH-TT----HHHHHHHHHHHHHHHHHHHHHHHH-

pLDDT: mean 97.64, std 2.01, range [82.94, 98.75]

Solvent-accessible surface area (backbone atoms only — not comparable to full-atom values): 4692 Å² total; per-residue (Å²): 132,85,90,75,81,59,89,62,56,64,56,56,52,48,52,56,52,55,74,73,50,89,73,80,86,70,61,65,69,65,52,52,48,51,55,50,57,61,44,46,80,78,44,72,90,74,83,78,55,73,66,56,57,48,52,52,47,55,54,49,53,53,51,51,51,52,52,52,53,54,60,73,73,108

Mean predicted aligned error: 2.95 Å

Organism: Nothobranchius furzeri (NCBI:txid105023)